Protein AF-A0A5S9MGB4-F1 (afdb_monomer_lite)

InterPro domains:
  IPR002763 Protein of unknown function DUF72 [PF01904] (2-50)
  IPR036520 UPF0759 superfamily [G3DSA:3.20.20.410] (1-67)
  IPR036520 UPF0759 superfamily [SSF117396] (2-54)

Foldseek 3Di:
DQQQDQDDPVVLVVVLVVVVVVVVVDVDDDDAQPSPNPPNRLVSVVVNCVVNVPDDDDDDPVVVVSND

Structure (mmCIF, N/CA/C/O backbone):
data_AF-A0A5S9MGB4-F1
#
_entry.id   AF-A0A5S9MGB4-F1
#
loop_
_atom_site.group_PDB
_atom_site.id
_atom_site.type_symbol
_atom_site.label_atom_id
_atom_site.label_alt_id
_atom_site.label_comp_id
_atom_site.label_asym_id
_atom_site.label_entity_id
_atom_site.label_seq_id
_atom_site.pdbx_PDB_ins_code
_atom_site.Cartn_x
_atom_site.Cartn_y
_atom_site.Cartn_z
_atom_site.occupancy
_atom_site.B_iso_or_equiv
_atom_site.auth_seq_id
_atom_site.auth_comp_id
_atom_site.auth_asym_id
_atom_site.auth_atom_id
_atom_site.pdbx_PDB_model_num
ATOM 1 N N . MET A 1 1 ? 0.224 14.836 -17.463 1.00 52.75 1 MET A N 1
ATOM 2 C CA . MET A 1 1 ? 1.455 14.662 -16.660 1.00 52.75 1 MET A CA 1
ATOM 3 C C . MET A 1 1 ? 1.771 13.177 -16.582 1.00 52.75 1 MET A C 1
ATOM 5 O O . MET A 1 1 ? 0.829 12.403 -16.483 1.00 52.75 1 MET A O 1
ATOM 9 N N . ARG A 1 2 ? 3.045 12.781 -16.695 1.00 55.47 2 ARG A N 1
ATOM 10 C CA . ARG A 1 2 ? 3.503 11.391 -16.521 1.00 55.47 2 ARG A CA 1
ATOM 11 C C . ARG A 1 2 ? 4.281 11.316 -15.206 1.00 55.47 2 ARG A C 1
ATOM 13 O O . ARG A 1 2 ? 5.342 11.921 -15.103 1.00 55.47 2 ARG A O 1
ATOM 20 N N . TYR A 1 3 ? 3.717 10.649 -14.207 1.00 59.12 3 TYR A N 1
ATOM 21 C CA . TYR A 1 3 ? 4.353 10.376 -12.919 1.00 59.12 3 TYR A CA 1
ATOM 22 C C . TYR A 1 3 ? 5.157 9.076 -13.037 1.00 59.12 3 TYR A C 1
ATOM 24 O O . TYR A 1 3 ? 4.604 7.991 -12.858 1.00 59.12 3 TYR A O 1
ATOM 32 N N . LEU A 1 4 ? 6.420 9.190 -13.456 1.00 72.62 4 LEU A N 1
ATOM 33 C CA . LEU A 1 4 ? 7.388 8.092 -13.467 1.00 72.62 4 LEU A CA 1
ATOM 34 C C . LEU A 1 4 ? 8.191 8.206 -12.173 1.00 72.62 4 LEU A C 1
ATOM 36 O O . LEU A 1 4 ? 9.057 9.073 -12.058 1.00 72.62 4 LEU A O 1
ATOM 40 N N . TYR A 1 5 ? 7.794 7.442 -11.164 1.00 81.75 5 TYR A N 1
ATOM 41 C CA . TYR A 1 5 ? 8.382 7.531 -9.835 1.00 81.75 5 TYR A CA 1
ATOM 42 C C . TYR A 1 5 ? 8.150 6.222 -9.099 1.00 81.75 5 TYR A C 1
ATOM 44 O O . TYR A 1 5 ? 7.013 5.908 -8.757 1.00 81.75 5 TYR A O 1
ATOM 52 N N . LEU A 1 6 ? 9.222 5.480 -8.849 1.00 86.69 6 LEU A N 1
ATOM 53 C CA . LEU A 1 6 ? 9.191 4.289 -8.017 1.00 86.69 6 LEU A CA 1
ATOM 54 C C . LEU A 1 6 ? 9.576 4.697 -6.599 1.00 86.69 6 LEU A C 1
ATOM 56 O O . LEU A 1 6 ? 10.734 5.035 -6.353 1.00 86.69 6 LEU A O 1
ATOM 60 N N . TYR A 1 7 ? 8.611 4.669 -5.681 1.00 92.88 7 TYR A N 1
ATOM 61 C CA . TYR A 1 7 ? 8.903 4.920 -4.274 1.00 92.88 7 TYR A CA 1
ATOM 62 C C . TYR A 1 7 ? 9.862 3.855 -3.754 1.00 92.88 7 TYR A C 1
ATOM 64 O O . TYR A 1 7 ? 9.680 2.662 -4.017 1.00 92.88 7 TYR A O 1
ATOM 72 N N . ASN A 1 8 ? 10.867 4.286 -3.003 1.00 94.62 8 ASN A N 1
ATOM 73 C CA . ASN A 1 8 ? 11.746 3.376 -2.288 1.00 94.62 8 ASN A CA 1
ATOM 74 C C . ASN A 1 8 ? 11.126 2.949 -0.945 1.00 94.62 8 ASN A C 1
ATOM 76 O O . ASN A 1 8 ? 10.160 3.535 -0.454 1.00 94.62 8 ASN A O 1
ATOM 80 N N . GLU A 1 9 ? 11.716 1.933 -0.319 1.00 95.88 9 GLU A N 1
ATOM 81 C CA . GLU A 1 9 ? 11.212 1.366 0.935 1.00 95.88 9 GLU A CA 1
ATOM 82 C C . GLU A 1 9 ? 11.137 2.391 2.082 1.00 95.88 9 GLU A C 1
ATOM 84 O O . GLU A 1 9 ? 10.208 2.346 2.889 1.00 95.88 9 GLU A O 1
ATOM 89 N N . ALA A 1 10 ? 12.085 3.330 2.170 1.00 97.88 10 ALA A N 1
ATOM 90 C CA . ALA A 1 10 ? 12.084 4.341 3.226 1.00 97.88 10 ALA A CA 1
ATOM 91 C C . ALA A 1 10 ? 10.893 5.298 3.082 1.00 97.88 10 ALA A C 1
ATOM 93 O O . ALA A 1 10 ? 10.226 5.599 4.071 1.00 97.88 10 ALA A O 1
ATOM 94 N N . GLU A 1 11 ? 10.579 5.708 1.852 1.00 97.69 11 GLU A N 1
ATOM 95 C CA . GLU A 1 11 ? 9.411 6.544 1.560 1.00 97.69 11 GLU A CA 1
ATOM 96 C C . GLU A 1 11 ? 8.103 5.798 1.842 1.00 97.69 11 GLU A C 1
ATOM 98 O O . GLU A 1 11 ? 7.177 6.363 2.424 1.00 97.69 11 GLU A O 1
ATOM 103 N N . LEU A 1 12 ? 8.017 4.510 1.493 1.00 97.75 12 LEU A N 1
ATOM 104 C CA . LEU A 1 12 ? 6.838 3.700 1.809 1.00 97.75 12 LEU A CA 1
ATOM 105 C C . LEU A 1 12 ? 6.666 3.510 3.326 1.00 97.75 12 LEU A C 1
ATOM 107 O O . LEU A 1 12 ? 5.544 3.570 3.825 1.00 97.75 12 LEU A O 1
ATOM 111 N N . LYS A 1 13 ? 7.754 3.362 4.092 1.00 98.12 13 LYS A N 1
ATOM 112 C CA . LYS A 1 13 ? 7.703 3.323 5.566 1.00 98.12 13 LYS A CA 1
ATOM 113 C C . LYS A 1 13 ? 7.267 4.654 6.176 1.00 98.12 13 LYS A C 1
ATOM 115 O O . LYS A 1 13 ? 6.547 4.660 7.176 1.00 98.12 13 LYS A O 1
ATOM 120 N N . GLU A 1 14 ? 7.668 5.776 5.586 1.00 98.25 14 GLU A N 1
ATOM 121 C CA . GLU A 1 14 ? 7.163 7.089 5.988 1.00 98.25 14 GLU A CA 1
ATOM 122 C C . GLU A 1 14 ? 5.653 7.189 5.745 1.00 98.25 14 GLU A C 1
ATOM 124 O O . GLU A 1 14 ? 4.898 7.573 6.642 1.00 98.25 14 GLU A O 1
ATOM 129 N N . TRP A 1 15 ? 5.191 6.748 4.573 1.00 98.00 15 TRP A N 1
ATOM 130 C CA . TRP A 1 15 ? 3.765 6.681 4.271 1.00 98.00 15 TRP A CA 1
ATOM 131 C C . TRP A 1 15 ? 3.006 5.764 5.222 1.00 98.00 15 TRP A C 1
ATOM 133 O O . TRP A 1 15 ? 1.959 6.177 5.713 1.00 98.00 15 TRP A O 1
ATOM 143 N N . LYS A 1 16 ? 3.540 4.585 5.567 1.00 97.69 16 LYS A N 1
ATOM 144 C CA . LYS A 1 16 ? 2.943 3.697 6.574 1.00 97.69 16 LYS A CA 1
ATOM 145 C C . LY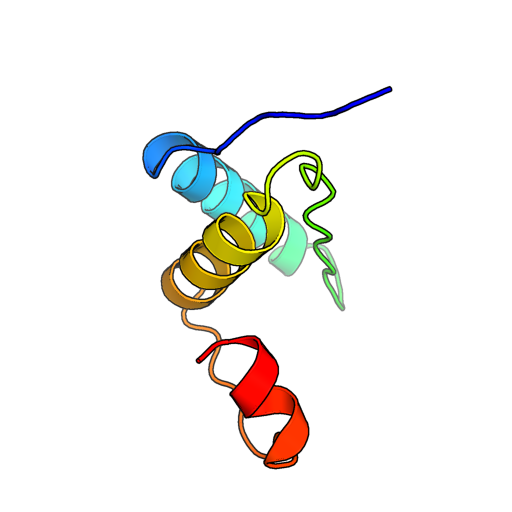S A 1 16 ? 2.644 4.451 7.872 1.00 97.69 16 LYS A C 1
ATOM 147 O O . LYS A 1 16 ? 1.522 4.402 8.363 1.00 97.69 16 LYS A O 1
ATOM 152 N N . LYS A 1 17 ? 3.620 5.198 8.399 1.00 98.00 17 LYS A N 1
ATOM 153 C CA . LYS A 1 17 ? 3.439 5.982 9.630 1.00 98.00 17 LYS A CA 1
ATOM 154 C C . LYS A 1 17 ? 2.300 7.000 9.498 1.00 98.00 17 LYS A C 1
ATOM 156 O O . LYS A 1 17 ? 1.514 7.164 10.428 1.00 98.00 17 LYS A O 1
ATOM 161 N N . ASN A 1 18 ? 2.206 7.682 8.359 1.00 98.00 18 ASN A N 1
ATOM 162 C CA . ASN A 1 18 ? 1.135 8.647 8.106 1.00 98.00 18 ASN A CA 1
ATOM 163 C C . ASN A 1 18 ? -0.237 7.961 8.008 1.00 98.00 18 ASN A C 1
ATOM 165 O O . ASN A 1 18 ? -1.219 8.470 8.548 1.00 98.00 18 ASN A O 1
ATOM 169 N N . LEU A 1 19 ? -0.304 6.794 7.364 1.00 97.75 19 LEU A N 1
ATOM 170 C CA . LEU A 1 19 ? -1.525 5.998 7.245 1.00 97.75 19 LEU A CA 1
ATOM 171 C C . LEU A 1 19 ? -1.996 5.466 8.602 1.00 97.75 19 LEU A C 1
ATOM 173 O O . LEU A 1 19 ? -3.189 5.546 8.883 1.00 97.75 19 LEU A O 1
ATOM 177 N N . ASP A 1 20 ? -1.081 5.025 9.471 1.00 96.50 20 ASP A N 1
ATOM 178 C CA . ASP A 1 20 ? -1.403 4.593 10.838 1.00 96.50 20 ASP A CA 1
ATOM 179 C C . ASP A 1 20 ? -2.075 5.727 11.640 1.00 96.50 20 ASP A C 1
ATOM 181 O O . ASP A 1 20 ? -3.032 5.497 12.379 1.00 96.50 20 ASP A O 1
ATOM 185 N N . ILE A 1 21 ? -1.618 6.974 11.460 1.00 98.06 21 ILE A N 1
ATOM 186 C CA . ILE A 1 21 ? -2.221 8.158 12.095 1.00 98.06 21 ILE A CA 1
ATOM 187 C C . ILE A 1 21 ? -3.611 8.444 11.513 1.00 98.06 21 ILE A C 1
ATOM 189 O O . ILE A 1 21 ? -4.559 8.669 12.265 1.00 98.06 21 ILE A O 1
ATOM 193 N N . LEU A 1 22 ? -3.753 8.424 10.184 1.00 97.88 22 LEU A N 1
ATOM 194 C CA . LEU A 1 22 ? -5.036 8.671 9.516 1.00 97.88 22 LEU A CA 1
ATOM 195 C C . LEU A 1 22 ? -6.081 7.609 9.869 1.00 97.88 22 LEU A C 1
ATOM 197 O O . LEU A 1 22 ? -7.255 7.943 10.039 1.00 97.88 22 LEU A O 1
ATOM 201 N N . HIS A 1 23 ? -5.657 6.355 10.022 1.00 96.19 23 HIS A N 1
ATOM 202 C CA . HIS A 1 23 ? -6.520 5.246 10.411 1.00 96.19 23 HIS A CA 1
ATOM 203 C C . HIS A 1 23 ? -7.107 5.437 11.815 1.00 96.19 23 HIS A C 1
ATOM 205 O O . HIS A 1 23 ? -8.280 5.160 12.029 1.00 96.19 23 HIS A O 1
ATOM 211 N N . GLN A 1 24 ? -6.347 6.006 12.756 1.00 97.31 24 GLN A N 1
ATOM 212 C CA . GLN A 1 24 ? -6.862 6.334 14.095 1.00 97.31 24 GLN A CA 1
ATOM 213 C C . GLN A 1 24 ? -7.923 7.447 14.080 1.00 97.31 24 GLN A C 1
ATOM 215 O O . GLN A 1 24 ? -8.689 7.583 15.033 1.00 97.31 24 GLN A O 1
ATOM 220 N N . GLN A 1 25 ? -7.960 8.260 13.022 1.00 98.00 25 GLN A N 1
ATOM 221 C CA . GLN A 1 25 ? -8.815 9.447 12.907 1.00 98.00 25 GLN A CA 1
ATOM 222 C C . GLN A 1 25 ? -9.992 9.258 11.944 1.00 98.00 25 GLN A C 1
ATOM 224 O O . GLN A 1 25 ? -10.846 10.138 11.834 1.00 98.00 25 GLN A O 1
ATOM 229 N N . SER A 1 26 ? -10.042 8.128 11.243 1.00 97.06 26 SER A N 1
ATOM 230 C CA . SER A 1 26 ? -10.989 7.882 10.161 1.00 97.06 26 SER A CA 1
ATOM 231 C C . SER A 1 26 ? -11.646 6.528 10.350 1.00 97.06 26 SER A C 1
ATOM 233 O O . SER A 1 26 ? -11.013 5.578 10.794 1.00 97.06 26 SER A O 1
ATOM 235 N N . LYS A 1 27 ? -12.916 6.414 9.961 1.00 95.69 27 LYS A N 1
ATOM 236 C CA . LYS A 1 27 ? -13.581 5.107 9.922 1.00 95.69 27 LYS A CA 1
ATOM 237 C C . LYS A 1 27 ? -12.909 4.176 8.907 1.00 95.69 27 LYS A C 1
ATOM 239 O O . LYS A 1 27 ? -12.677 3.013 9.203 1.00 95.69 27 LYS A O 1
ATOM 244 N N . ASP A 1 28 ? -12.594 4.720 7.734 1.00 93.06 28 ASP A N 1
ATOM 245 C CA . ASP A 1 28 ? -12.009 4.006 6.604 1.00 93.06 28 ASP A CA 1
ATOM 246 C C . ASP A 1 28 ? -10.935 4.893 5.953 1.00 93.06 28 ASP A C 1
ATOM 248 O O . ASP A 1 28 ? -11.104 6.112 5.868 1.00 93.06 28 ASP A O 1
ATOM 252 N N . VAL A 1 29 ? -9.842 4.290 5.475 1.00 95.38 29 VAL A N 1
ATOM 253 C CA . VAL A 1 29 ? -8.764 4.973 4.739 1.00 95.38 29 VAL A CA 1
ATOM 254 C C . VAL A 1 29 ? -8.539 4.246 3.419 1.00 95.38 29 VAL A C 1
ATOM 256 O O . VAL A 1 29 ? -8.367 3.031 3.399 1.00 95.38 29 VAL A O 1
ATOM 259 N N . TYR A 1 30 ? -8.517 4.997 2.319 1.00 94.31 30 TYR A N 1
ATOM 260 C CA . TYR A 1 30 ? -8.278 4.471 0.976 1.00 94.31 30 TYR A CA 1
ATOM 261 C C . TYR A 1 30 ? -7.031 5.126 0.383 1.00 94.31 30 TYR A C 1
ATOM 263 O O . TYR A 1 30 ? -6.900 6.350 0.408 1.00 94.31 30 TYR A O 1
ATOM 271 N N . VAL A 1 31 ? -6.130 4.314 -0.171 1.00 92.94 31 VAL A N 1
ATOM 272 C CA . VAL A 1 31 ? -4.873 4.764 -0.782 1.00 92.94 31 VAL A CA 1
ATOM 273 C C . VAL A 1 31 ? -4.862 4.364 -2.251 1.00 92.94 31 VAL A C 1
ATOM 275 O O . VAL A 1 31 ? -5.130 3.213 -2.585 1.00 92.94 31 VAL A O 1
ATOM 278 N N . VAL A 1 32 ? -4.548 5.317 -3.132 1.00 92.12 32 VAL A N 1
ATOM 279 C CA . VAL A 1 32 ? -4.457 5.091 -4.579 1.00 92.12 32 VAL A CA 1
ATOM 280 C C . VAL A 1 32 ? -3.059 5.463 -5.054 1.00 92.12 32 VAL A C 1
ATOM 282 O O . VAL A 1 32 ? -2.687 6.637 -5.059 1.00 92.12 32 VAL A O 1
ATOM 285 N N . PHE A 1 33 ? -2.297 4.464 -5.494 1.00 91.31 33 PHE A N 1
ATOM 286 C CA . PHE A 1 33 ? -1.017 4.674 -6.165 1.00 91.31 33 PHE A CA 1
ATOM 287 C C . PHE A 1 33 ? -1.269 5.114 -7.613 1.00 91.31 33 PHE A C 1
ATOM 289 O O . PHE A 1 33 ? -1.755 4.340 -8.435 1.00 91.31 33 PHE A O 1
ATOM 296 N N . ASN A 1 34 ? -0.975 6.380 -7.923 1.00 88.50 34 ASN A N 1
ATOM 297 C CA . ASN A 1 34 ? -1.187 6.979 -9.252 1.00 88.50 34 ASN A CA 1
ATOM 298 C C . ASN A 1 34 ? 0.130 7.314 -9.987 1.00 88.50 34 ASN A C 1
ATOM 300 O O . ASN A 1 34 ? 0.151 8.028 -10.990 1.00 88.50 34 ASN A O 1
ATOM 304 N N . ASN A 1 35 ? 1.254 6.786 -9.505 1.00 86.88 35 ASN A N 1
ATOM 305 C CA . ASN A 1 35 ? 2.586 6.879 -10.109 1.00 86.88 35 ASN A CA 1
ATOM 306 C C . ASN A 1 35 ? 2.749 5.904 -11.297 1.00 86.88 35 ASN A C 1
ATOM 308 O O . ASN A 1 35 ? 3.733 5.187 -11.416 1.00 86.88 35 ASN A O 1
ATOM 312 N N . ASN A 1 36 ? 1.744 5.828 -12.175 1.00 70.56 36 ASN A N 1
ATOM 313 C CA . ASN A 1 36 ? 1.549 4.679 -13.064 1.00 70.56 36 ASN A CA 1
ATOM 314 C C . ASN A 1 36 ? 2.133 4.850 -14.480 1.00 70.56 36 ASN A C 1
ATOM 316 O O . ASN A 1 36 ? 1.594 4.326 -15.451 1.00 70.56 36 ASN A O 1
ATOM 320 N N . SER A 1 37 ? 3.216 5.618 -14.636 1.00 65.31 37 SER A N 1
ATOM 321 C CA . SER A 1 37 ? 3.789 5.859 -15.976 1.00 65.31 37 SER A CA 1
ATOM 322 C C . SER A 1 37 ? 4.717 4.744 -16.474 1.00 65.31 37 SER A C 1
ATOM 324 O O . SER A 1 37 ? 5.077 4.770 -17.649 1.00 65.31 37 SER A O 1
ATOM 326 N N . GLY A 1 38 ? 5.076 3.775 -15.621 1.00 70.25 38 GLY A N 1
ATOM 327 C CA . GLY A 1 38 ? 5.973 2.658 -15.954 1.00 70.25 38 GLY A CA 1
ATOM 328 C C . GLY A 1 38 ? 5.648 1.318 -15.276 1.00 70.25 38 GLY A C 1
ATOM 329 O O . GLY A 1 38 ? 6.474 0.418 -15.322 1.00 70.25 38 GLY A O 1
ATOM 330 N N . GLY A 1 39 ? 4.473 1.173 -14.647 1.00 74.94 39 GLY A N 1
ATOM 331 C CA . GLY A 1 39 ? 4.126 -0.003 -13.830 1.00 74.94 39 GLY A CA 1
ATOM 332 C C . GLY A 1 39 ? 4.521 0.105 -12.348 1.00 74.94 39 GLY A C 1
ATOM 333 O O . GLY A 1 39 ? 4.170 -0.769 -11.559 1.00 74.94 39 GLY A O 1
ATOM 334 N N . ASP A 1 40 ? 5.172 1.203 -11.947 1.00 82.94 40 ASP A N 1
ATOM 335 C CA . ASP A 1 40 ? 5.646 1.443 -10.572 1.00 82.94 40 ASP A CA 1
ATOM 336 C C . ASP A 1 40 ? 4.521 1.412 -9.526 1.00 82.94 40 ASP A C 1
ATOM 338 O O . ASP A 1 40 ? 4.721 0.966 -8.396 1.00 82.94 40 ASP A O 1
ATOM 342 N N . ALA A 1 41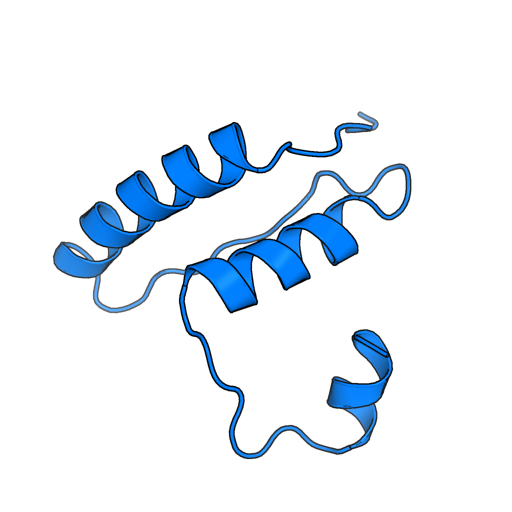 ? 3.313 1.844 -9.905 1.00 89.25 41 ALA A N 1
ATOM 343 C CA . ALA A 1 41 ? 2.165 1.875 -9.004 1.00 89.25 41 ALA A CA 1
ATOM 344 C C . ALA A 1 41 ? 1.781 0.480 -8.490 1.00 89.25 41 ALA A C 1
ATOM 346 O O . ALA A 1 41 ? 1.443 0.338 -7.316 1.00 89.25 41 ALA A O 1
ATOM 347 N N . ALA A 1 42 ? 1.859 -0.548 -9.342 1.00 88.88 42 ALA A N 1
ATOM 348 C CA . ALA A 1 42 ? 1.555 -1.920 -8.945 1.00 88.88 42 ALA A CA 1
ATOM 349 C C . ALA A 1 42 ? 2.595 -2.441 -7.941 1.00 88.88 42 ALA A C 1
ATOM 351 O O . ALA A 1 42 ? 2.233 -2.955 -6.885 1.00 88.88 42 ALA A O 1
ATOM 352 N N . ALA A 1 43 ? 3.883 -2.219 -8.224 1.00 89.94 43 ALA A N 1
ATOM 353 C CA . ALA A 1 43 ? 4.976 -2.627 -7.345 1.00 89.94 4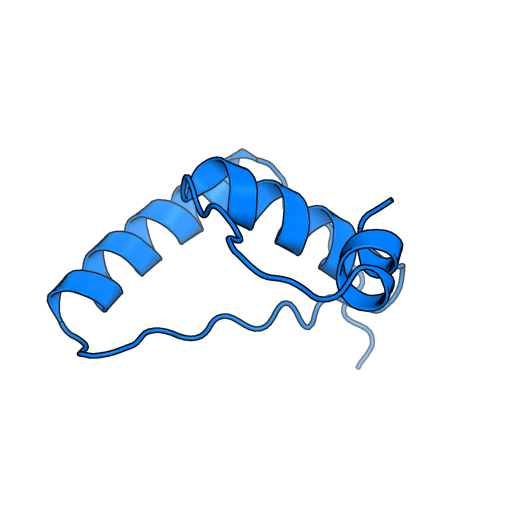3 ALA A CA 1
ATOM 354 C C . ALA A 1 43 ? 4.928 -1.917 -5.981 1.00 89.94 43 ALA A C 1
ATOM 356 O O . ALA A 1 43 ? 5.069 -2.559 -4.941 1.00 89.94 43 ALA A O 1
ATOM 357 N N . ASN A 1 44 ? 4.695 -0.600 -5.960 1.00 93.88 44 ASN A N 1
ATOM 358 C CA . ASN A 1 44 ? 4.562 0.143 -4.707 1.00 93.88 44 ASN A CA 1
ATOM 359 C C . ASN A 1 44 ? 3.285 -0.222 -3.941 1.00 93.88 44 ASN A C 1
ATOM 361 O O . ASN A 1 44 ? 3.330 -0.302 -2.715 1.00 93.88 44 ASN A O 1
ATOM 365 N N . GLY A 1 45 ? 2.181 -0.494 -4.643 1.00 93.38 45 GLY A N 1
ATOM 366 C CA . GLY A 1 45 ? 0.955 -1.008 -4.038 1.00 93.38 45 GLY A CA 1
ATOM 367 C C . GLY A 1 45 ? 1.183 -2.336 -3.319 1.00 93.38 45 GLY A C 1
ATOM 368 O O . GLY A 1 45 ? 0.816 -2.459 -2.154 1.00 93.38 45 GLY A O 1
ATOM 369 N N . GLN A 1 46 ? 1.857 -3.288 -3.972 1.00 91.06 46 GLN A N 1
ATOM 370 C CA . GLN A 1 46 ? 2.166 -4.591 -3.380 1.00 91.06 46 GLN A CA 1
ATOM 371 C C . GLN A 1 46 ? 3.069 -4.466 -2.147 1.00 91.06 46 GLN A C 1
ATOM 373 O O . GLN A 1 46 ? 2.744 -5.003 -1.094 1.00 91.06 46 GLN A O 1
ATOM 378 N N . GLN A 1 47 ? 4.149 -3.681 -2.231 1.00 94.88 47 GLN A N 1
ATOM 379 C CA . GLN A 1 47 ? 5.020 -3.447 -1.073 1.00 94.88 47 GLN A CA 1
ATOM 380 C C . GLN A 1 47 ? 4.279 -2.776 0.090 1.00 94.88 47 GLN A C 1
ATOM 382 O O . GLN A 1 47 ? 4.551 -3.069 1.250 1.00 94.88 47 GLN A O 1
ATOM 387 N N . MET A 1 48 ? 3.340 -1.871 -0.199 1.00 96.38 48 MET A N 1
ATOM 388 C CA . MET A 1 48 ? 2.546 -1.215 0.838 1.00 96.38 48 MET A CA 1
ATOM 389 C C . MET A 1 48 ? 1.550 -2.176 1.501 1.00 96.38 48 MET A C 1
ATOM 391 O O . MET A 1 48 ? 1.357 -2.089 2.709 1.00 96.38 48 MET A O 1
ATOM 395 N N . ILE A 1 49 ? 0.942 -3.097 0.744 1.00 94.19 49 ILE A N 1
ATOM 396 C CA . ILE A 1 49 ? 0.097 -4.174 1.292 1.00 94.19 49 ILE A CA 1
ATOM 397 C C . ILE A 1 49 ? 0.893 -4.994 2.312 1.00 94.19 49 ILE A C 1
ATOM 399 O O . ILE A 1 49 ? 0.412 -5.192 3.429 1.00 94.19 49 ILE A O 1
ATOM 403 N N . ASP A 1 50 ? 2.119 -5.386 1.954 1.00 94.25 50 ASP A N 1
ATOM 404 C CA . ASP A 1 50 ? 3.005 -6.151 2.833 1.00 94.25 50 ASP A CA 1
ATOM 405 C C . ASP A 1 50 ? 3.405 -5.333 4.075 1.00 94.25 50 ASP A C 1
ATOM 407 O O . ASP 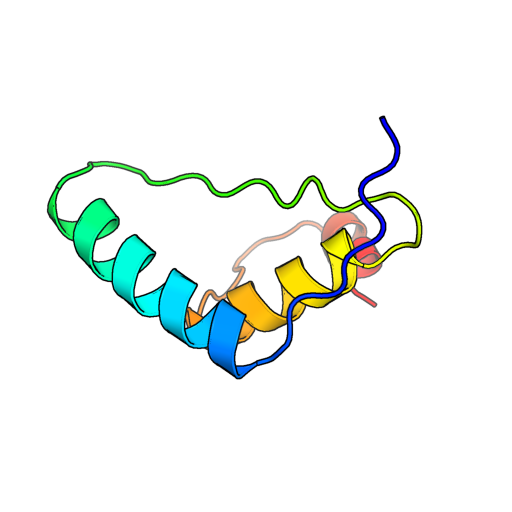A 1 50 ? 3.316 -5.820 5.196 1.00 94.25 50 ASP A O 1
ATOM 411 N N . LEU A 1 51 ? 3.787 -4.059 3.906 1.00 96.25 51 LEU A N 1
ATOM 412 C CA . LEU A 1 51 ? 4.161 -3.167 5.015 1.00 96.25 51 LEU A CA 1
ATOM 413 C C . LEU A 1 51 ? 3.013 -2.881 5.994 1.00 96.25 51 LEU A C 1
ATOM 415 O O . LEU A 1 51 ? 3.271 -2.568 7.158 1.00 96.25 51 LEU A O 1
ATOM 419 N N . LEU A 1 52 ? 1.768 -2.910 5.518 1.00 94.94 52 LEU A N 1
ATOM 420 C CA . LEU A 1 52 ? 0.563 -2.690 6.321 1.00 94.94 52 LEU A CA 1
ATOM 421 C C . LEU A 1 52 ? -0.012 -3.992 6.898 1.00 94.94 52 LEU A C 1
ATOM 423 O O . LEU A 1 52 ? -1.056 -3.938 7.546 1.00 94.94 52 LEU A O 1
ATOM 427 N N . ASP A 1 53 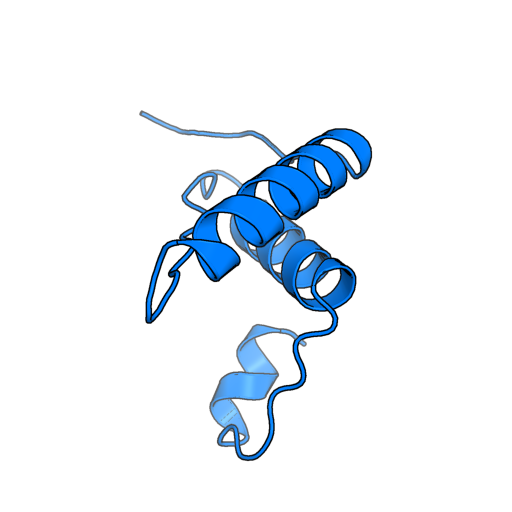? 0.636 -5.138 6.660 1.00 92.94 53 ASP A N 1
ATOM 428 C CA . ASP A 1 53 ? 0.156 -6.468 7.049 1.00 92.94 53 ASP A CA 1
ATOM 429 C C . ASP A 1 53 ? -1.292 -6.742 6.577 1.00 92.94 53 ASP A C 1
ATOM 431 O O . ASP A 1 53 ? -2.093 -7.397 7.254 1.00 92.94 53 ASP A O 1
ATOM 435 N N . ILE A 1 54 ? -1.665 -6.227 5.396 1.00 90.38 54 ILE A N 1
ATOM 436 C CA . ILE A 1 54 ? -3.008 -6.407 4.835 1.00 90.38 54 ILE A CA 1
ATOM 437 C C . ILE A 1 54 ? -3.105 -7.799 4.220 1.00 90.38 54 ILE A C 1
ATOM 439 O O . ILE A 1 54 ? -2.443 -8.121 3.236 1.00 90.38 54 ILE A O 1
ATOM 443 N N . THR A 1 55 ? -4.002 -8.619 4.763 1.00 83.00 55 THR A N 1
ATOM 444 C CA . THR A 1 55 ? -4.312 -9.935 4.202 1.00 83.00 55 THR A CA 1
ATOM 445 C C . THR A 1 55 ? -5.653 -9.907 3.489 1.00 83.00 55 THR A C 1
ATOM 447 O O . THR A 1 55 ? -6.695 -9.566 4.052 1.00 83.00 55 THR A O 1
ATOM 450 N N . TYR A 1 56 ? -5.642 -10.300 2.221 1.00 77.75 56 TYR A N 1
ATOM 451 C CA . TYR A 1 56 ? -6.867 -10.468 1.463 1.00 77.75 56 TYR A CA 1
ATOM 452 C C . TYR A 1 56 ? -7.457 -11.852 1.727 1.00 77.75 56 TYR A C 1
ATOM 454 O O . TYR A 1 56 ? -6.933 -12.866 1.270 1.00 77.75 56 TYR A O 1
ATOM 462 N N . SER A 1 57 ? -8.579 -11.902 2.439 1.00 67.38 57 SER A N 1
ATOM 463 C CA . SER A 1 57 ? -9.407 -13.104 2.533 1.00 67.38 57 SER A CA 1
ATOM 464 C C . SER A 1 57 ? -10.589 -12.975 1.566 1.00 67.38 57 SER A C 1
ATOM 466 O O . SER A 1 57 ? -11.239 -11.935 1.508 1.00 67.38 57 SER A O 1
ATOM 468 N N . ASN A 1 58 ? -10.866 -14.028 0.789 1.00 62.94 58 ASN A N 1
ATOM 469 C CA . ASN A 1 58 ? -11.986 -14.114 -0.168 1.00 62.94 58 ASN A CA 1
ATOM 470 C C . ASN A 1 58 ? -11.886 -13.272 -1.457 1.00 62.94 58 ASN A C 1
ATOM 472 O O . ASN A 1 58 ? -12.918 -12.938 -2.044 1.00 62.94 58 ASN A O 1
ATOM 476 N N . LEU A 1 59 ? -10.685 -12.968 -1.957 1.00 65.00 59 LEU A N 1
ATOM 477 C CA . LEU A 1 59 ? -10.572 -12.484 -3.338 1.00 65.00 59 LEU A CA 1
ATOM 478 C C . LEU A 1 59 ? -10.975 -13.590 -4.315 1.00 65.00 59 LEU A C 1
ATOM 480 O O . LEU A 1 59 ? -10.574 -14.747 -4.170 1.00 65.00 59 LEU A O 1
ATOM 484 N N . SER A 1 60 ? -11.764 -13.238 -5.330 1.00 63.66 60 SER A N 1
ATOM 485 C CA . SER A 1 60 ? -12.025 -14.174 -6.423 1.00 63.66 60 SER A CA 1
ATOM 486 C C . SER A 1 60 ? -10.702 -14.488 -7.146 1.00 63.66 60 SER A C 1
ATOM 488 O O . SER A 1 60 ? -9.868 -13.591 -7.275 1.00 63.66 60 SER A O 1
ATOM 490 N N . PRO A 1 61 ? -10.481 -15.713 -7.661 1.00 60.62 61 PRO A N 1
ATOM 491 C CA . PRO A 1 61 ? -9.193 -16.106 -8.248 1.00 60.62 61 PRO A CA 1
ATOM 492 C C . PRO A 1 61 ? -8.661 -15.153 -9.333 1.00 60.62 61 PRO A C 1
ATOM 494 O O . PRO A 1 61 ? -7.461 -14.932 -9.427 1.00 60.62 61 PRO A O 1
ATOM 497 N N . LYS A 1 62 ? -9.552 -14.511 -10.102 1.00 58.91 62 LYS A N 1
ATOM 498 C CA . LYS A 1 62 ? -9.184 -13.518 -11.129 1.00 58.91 62 LYS A CA 1
ATOM 499 C C . LYS A 1 62 ? -8.587 -12.221 -10.570 1.00 58.91 62 LYS A C 1
ATOM 501 O O . LYS A 1 62 ? -7.941 -11.495 -11.311 1.00 58.91 62 LYS A O 1
ATOM 506 N N . GLN A 1 63 ? -8.838 -11.897 -9.303 1.00 59.66 63 GLN A N 1
ATOM 507 C CA . GLN A 1 63 ? -8.276 -10.714 -8.645 1.00 59.66 63 GLN A CA 1
ATOM 508 C C . GLN A 1 63 ? -6.886 -10.984 -8.061 1.00 59.66 63 GLN A C 1
ATOM 510 O O . GLN A 1 63 ? -6.129 -10.038 -7.889 1.00 59.66 63 GLN A O 1
ATOM 515 N N . LEU A 1 64 ? -6.541 -12.248 -7.791 1.00 59.38 64 LEU A N 1
ATOM 516 C CA . LEU A 1 64 ? -5.193 -12.644 -7.364 1.00 59.38 64 LEU A CA 1
ATOM 517 C C . LEU A 1 64 ? -4.196 -12.628 -8.536 1.00 59.38 64 LEU A C 1
ATOM 519 O O . LEU A 1 64 ? -3.049 -12.231 -8.356 1.00 59.38 64 LEU A O 1
ATOM 523 N N . ASP A 1 65 ? -4.658 -12.965 -9.743 1.00 62.22 65 ASP A N 1
ATOM 524 C CA . ASP A 1 65 ? -3.858 -12.965 -10.983 1.00 62.22 65 ASP A CA 1
ATOM 525 C C . ASP A 1 65 ? -3.333 -11.562 -11.368 1.00 62.22 65 ASP A C 1
ATOM 527 O O . ASP A 1 65 ? -2.390 -11.431 -12.135 1.00 62.22 65 ASP A O 1
ATOM 531 N N . LEU A 1 66 ? -3.914 -10.491 -10.808 1.00 60.28 66 LEU A N 1
ATOM 532 C CA . LEU A 1 66 ? -3.436 -9.111 -10.989 1.00 60.28 66 LEU A CA 1
ATOM 533 C C . LEU A 1 66 ? -2.120 -8.817 -10.249 1.00 60.28 66 LEU A C 1
ATOM 535 O O . LEU A 1 66 ? -1.479 -7.810 -10.544 1.00 60.28 66 LEU A O 1
ATOM 539 N N . PHE A 1 67 ? -1.751 -9.660 -9.283 1.00 54.25 67 PHE A N 1
ATOM 540 C CA . PHE A 1 67 ? -0.585 -9.488 -8.411 1.00 54.25 67 PHE A CA 1
ATOM 541 C C . PHE A 1 67 ? 0.460 -10.607 -8.580 1.00 54.25 67 PHE A C 1
ATOM 543 O O . PHE A 1 67 ? 1.412 -10.664 -7.803 1.00 54.25 67 PHE A O 1
ATOM 550 N N . SER A 1 68 ? 0.256 -11.509 -9.551 1.00 53.91 68 SER A N 1
ATOM 551 C CA 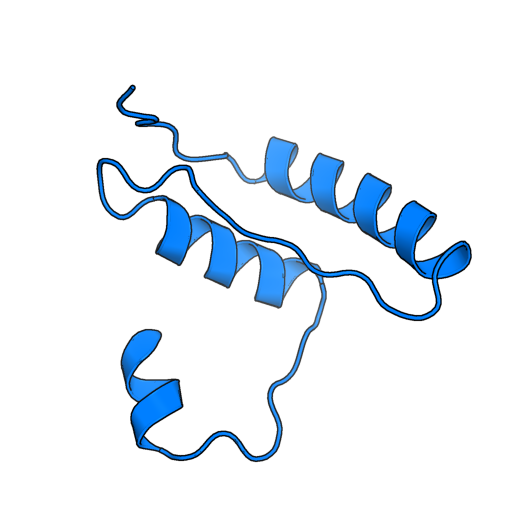. SER A 1 68 ? 1.109 -12.678 -9.835 1.00 53.91 68 SER A CA 1
ATOM 552 C C . SER A 1 68 ? 2.105 -12.419 -10.964 1.00 53.91 68 SER A C 1
ATOM 554 O O . SER A 1 68 ? 1.772 -11.635 -11.881 1.00 53.91 68 SER A O 1
#

Sequence (68 aa):
MRYLYLYNEAELKEWKKNLDILHQQSKDVYVVFNNNSGGDAAANGQQMIDLLDITYSNLSPKQLDLFS

Organism: Bacillus safensis (NCBI:txid561879)

Secondary structure (DSSP, 8-state):
---B----HHHHHHHHHHHHHHHHH-S--------BTSSHHHHHHHHHHHHTT----S--HHHHGGG-

pLDDT: mean 84.35, std 15.08, range [52.75, 98.25]

Radius of gyration: 13.15 Å; chains: 1; bounding box: 26×31×31 Å